Protein AF-A0A7J4LKP6-F1 (afdb_monomer_lite)

pLDDT: mean 77.95, std 7.79, range [49.72, 88.75]

Foldseek 3Di:
DPVVVVVVLVVVLVVVLVCLLVVQVVPPDRDVVVNVVSSVVSNVVSVVVSVVVVVVVVVVVVVVVVVVVVVVVVVVVVVVVVVVVVVVVVVVVVVVVVVVVVVVD

Sequence (105 aa):
MEARDFLLALVMIASSSVLTYKWIGRYGESDPVIVLAAVLLTASLAALLLSVMMRLGAIEEKIDSKERGLRISIQSIEESINARMDAIAQSTNKVMNELYKRVYR

Radius of gyration: 33.51 Å; chains: 1; bounding box: 64×17×96 Å

Structure (mmCIF, N/CA/C/O backbone):
data_AF-A0A7J4LKP6-F1
#
_entry.id   AF-A0A7J4LKP6-F1
#
loop_
_atom_site.group_PDB
_atom_site.id
_atom_site.type_symbol
_atom_site.label_atom_id
_atom_site.label_alt_id
_atom_site.label_comp_id
_atom_site.label_asym_id
_atom_site.label_entity_id
_atom_site.label_seq_id
_atom_site.pdbx_PDB_ins_code
_atom_site.Cartn_x
_atom_site.Cartn_y
_atom_site.Cartn_z
_atom_site.occupancy
_atom_site.B_iso_or_equiv
_atom_site.auth_seq_id
_atom_site.auth_comp_id
_atom_site.auth_asym_id
_atom_site.auth_atom_id
_atom_site.pdbx_PDB_model_num
ATOM 1 N N . MET A 1 1 ? -7.312 -2.586 -5.503 1.00 58.50 1 MET A N 1
ATOM 2 C CA . MET A 1 1 ? -6.857 -1.967 -6.768 1.00 58.50 1 MET A CA 1
ATOM 3 C C . MET A 1 1 ? -7.705 -2.495 -7.901 1.00 58.50 1 MET A C 1
ATOM 5 O O . MET A 1 1 ? -7.809 -3.710 -8.037 1.00 58.50 1 MET A O 1
ATOM 9 N N . GLU A 1 2 ? -8.306 -1.618 -8.700 1.00 70.38 2 GLU A N 1
ATOM 10 C CA . GLU A 1 2 ? -8.919 -2.050 -9.953 1.00 70.38 2 GLU A CA 1
ATOM 11 C C . GLU A 1 2 ? -7.813 -2.508 -10.911 1.00 70.38 2 GLU A C 1
ATOM 13 O O . GLU A 1 2 ? -6.786 -1.845 -11.052 1.00 70.38 2 GLU A O 1
ATOM 18 N N . ALA A 1 3 ? -8.012 -3.637 -11.597 1.00 69.81 3 ALA A N 1
ATOM 19 C CA . ALA A 1 3 ? -7.067 -4.134 -12.605 1.00 69.81 3 ALA A CA 1
ATOM 20 C C . ALA A 1 3 ? -6.766 -3.080 -13.690 1.00 69.81 3 ALA A C 1
ATOM 22 O O . ALA A 1 3 ? -5.687 -3.069 -14.281 1.00 69.81 3 ALA A O 1
ATOM 23 N N . ARG A 1 4 ? -7.706 -2.152 -13.901 1.00 74.75 4 ARG A N 1
ATOM 24 C CA . ARG A 1 4 ? -7.562 -0.975 -14.755 1.00 74.75 4 ARG A CA 1
ATOM 25 C C . ARG A 1 4 ? -6.402 -0.072 -14.328 1.00 74.75 4 ARG A C 1
ATOM 27 O O . ARG A 1 4 ? -5.622 0.315 -15.191 1.00 74.75 4 ARG A O 1
ATOM 34 N N . ASP A 1 5 ? -6.251 0.230 -13.041 1.00 72.69 5 ASP A N 1
ATOM 35 C CA . ASP A 1 5 ? -5.198 1.139 -12.564 1.00 72.69 5 ASP A CA 1
ATOM 36 C C . ASP A 1 5 ? -3.811 0.515 -12.730 1.00 72.69 5 ASP A C 1
ATOM 38 O O . ASP A 1 5 ? -2.860 1.181 -13.140 1.00 72.69 5 ASP A O 1
ATOM 42 N N . PHE A 1 6 ? -3.713 -0.797 -12.511 1.00 73.56 6 PHE A N 1
ATOM 43 C CA . PHE A 1 6 ? -2.497 -1.561 -12.774 1.00 73.56 6 PHE A CA 1
ATOM 44 C C . PHE A 1 6 ? -2.134 -1.570 -14.266 1.00 73.56 6 PHE A C 1
ATOM 46 O O . PHE A 1 6 ? -0.981 -1.338 -14.627 1.00 73.56 6 PHE A O 1
ATOM 53 N N . LEU A 1 7 ? -3.118 -1.794 -15.145 1.00 74.88 7 LEU A N 1
ATOM 54 C CA . LEU A 1 7 ? -2.917 -1.779 -16.597 1.00 74.88 7 LEU A CA 1
ATOM 55 C C . LEU A 1 7 ? -2.514 -0.390 -17.105 1.00 74.88 7 LEU A C 1
ATOM 57 O O . LEU A 1 7 ? -1.596 -0.282 -17.915 1.00 74.88 7 LEU A O 1
ATOM 61 N N . LEU A 1 8 ? -3.152 0.674 -16.611 1.00 79.00 8 LEU A N 1
ATOM 62 C CA . LEU A 1 8 ? -2.803 2.053 -16.960 1.00 79.00 8 LEU A CA 1
ATOM 63 C C . LEU A 1 8 ? -1.385 2.410 -16.497 1.00 79.00 8 LEU A C 1
ATOM 65 O O . LEU A 1 8 ? -0.630 3.011 -17.263 1.00 79.00 8 LEU A O 1
ATOM 69 N N . ALA A 1 9 ? -0.989 1.984 -15.293 1.00 74.81 9 ALA A N 1
ATOM 70 C CA . ALA A 1 9 ? 0.381 2.143 -14.816 1.00 74.81 9 ALA A CA 1
ATOM 71 C C . ALA A 1 9 ? 1.372 1.383 -15.710 1.00 74.81 9 ALA A C 1
ATOM 73 O O . ALA A 1 9 ? 2.385 1.940 -16.122 1.00 74.81 9 ALA A O 1
ATOM 74 N N . LEU A 1 10 ? 1.059 0.144 -16.093 1.00 77.31 10 LEU A N 1
ATOM 75 C CA . LEU A 1 10 ? 1.908 -0.666 -16.968 1.00 77.31 10 LEU A CA 1
ATOM 76 C C . LEU A 1 10 ? 2.091 -0.030 -18.358 1.00 77.31 10 LEU A C 1
ATOM 78 O O . LEU A 1 10 ? 3.205 0.003 -18.883 1.00 77.31 10 LEU A O 1
ATOM 82 N N . VAL A 1 11 ? 1.026 0.547 -18.924 1.00 83.75 11 VAL A N 1
ATOM 83 C CA . VAL A 1 11 ? 1.082 1.316 -20.179 1.00 83.75 11 VAL A CA 1
ATOM 84 C C . VAL A 1 11 ? 1.953 2.566 -20.028 1.00 83.75 11 VAL A C 1
ATOM 86 O O . VAL A 1 11 ? 2.779 2.841 -20.900 1.00 83.75 11 VAL A O 1
ATOM 89 N N . MET A 1 12 ? 1.825 3.299 -18.918 1.00 82.00 12 MET A N 1
ATOM 90 C CA . MET A 1 12 ? 2.652 4.477 -18.633 1.00 82.00 12 MET A CA 1
ATOM 91 C C . MET A 1 12 ? 4.145 4.119 -18.580 1.00 82.00 12 MET A C 1
ATOM 93 O O . MET A 1 12 ? 4.970 4.817 -19.172 1.00 82.00 12 MET A O 1
ATOM 97 N N . ILE A 1 13 ? 4.484 3.003 -17.928 1.00 79.12 13 ILE A N 1
ATOM 98 C CA . ILE A 1 13 ? 5.856 2.490 -17.812 1.00 79.12 13 ILE A CA 1
ATOM 99 C C . ILE A 1 13 ? 6.427 2.163 -19.192 1.00 79.12 13 ILE A C 1
ATOM 101 O O . ILE A 1 13 ? 7.481 2.680 -19.566 1.00 79.12 13 ILE A O 1
ATOM 105 N N . ALA A 1 14 ? 5.707 1.353 -19.973 1.00 78.94 14 ALA A N 1
ATOM 106 C CA . ALA A 1 14 ? 6.141 0.958 -21.308 1.00 78.94 14 ALA A CA 1
ATOM 107 C C . ALA A 1 14 ? 6.324 2.180 -22.222 1.00 78.94 14 ALA A C 1
ATOM 109 O O . ALA A 1 14 ? 7.334 2.294 -22.919 1.00 78.94 14 ALA A O 1
ATOM 110 N N . SER A 1 15 ? 5.391 3.135 -22.172 1.00 80.81 15 SER A N 1
ATOM 111 C CA . SER A 1 15 ? 5.466 4.362 -22.964 1.00 80.81 15 SER A CA 1
ATOM 112 C C . SER A 1 15 ? 6.657 5.235 -22.567 1.00 80.81 15 SER A C 1
ATOM 114 O O . SER A 1 15 ? 7.342 5.752 -23.448 1.00 80.81 15 SER A O 1
ATOM 116 N N . SER A 1 16 ? 6.939 5.387 -21.268 1.00 75.94 16 SER A N 1
ATOM 117 C CA . SER A 1 16 ? 8.084 6.169 -20.789 1.00 75.94 16 SER A CA 1
ATOM 118 C C . SER A 1 16 ? 9.411 5.549 -21.228 1.00 75.94 16 SER A C 1
ATOM 120 O O . SER A 1 16 ? 10.278 6.265 -21.723 1.00 75.94 16 SER A O 1
ATOM 122 N N . SER A 1 17 ? 9.569 4.228 -21.105 1.00 75.25 17 SER A N 1
ATOM 123 C CA . SER A 1 17 ? 10.798 3.538 -21.520 1.00 75.25 17 SER A 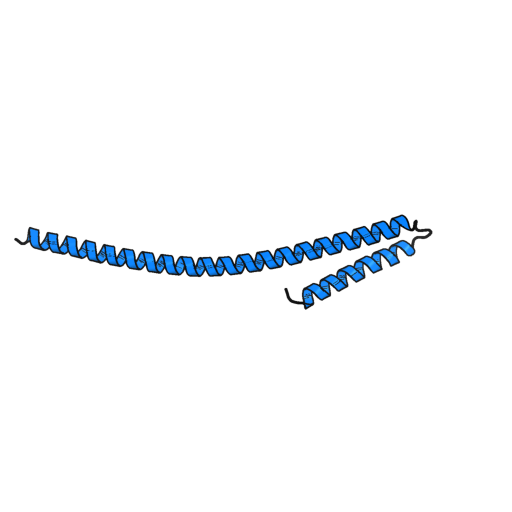CA 1
ATOM 124 C C . SER A 1 17 ? 11.027 3.615 -23.034 1.00 75.25 17 SER A C 1
ATOM 126 O O . SER A 1 17 ? 12.146 3.880 -23.479 1.00 75.25 17 SER A O 1
ATOM 128 N N . VAL A 1 18 ? 9.972 3.446 -23.840 1.00 78.44 18 VAL A N 1
ATOM 129 C CA . VAL A 1 18 ? 10.057 3.586 -25.307 1.00 78.44 18 VAL A CA 1
ATOM 130 C C . VAL A 1 18 ? 10.392 5.023 -25.706 1.00 78.44 18 VAL A C 1
ATOM 132 O O . VAL A 1 18 ? 11.168 5.240 -26.642 1.00 78.44 18 VAL A O 1
ATOM 135 N N . LEU A 1 19 ? 9.843 6.010 -24.994 1.00 78.62 19 LEU A N 1
ATOM 136 C CA . LEU A 1 19 ? 10.136 7.414 -25.248 1.00 78.62 19 LEU A CA 1
ATOM 137 C C . LEU A 1 19 ? 11.613 7.718 -24.988 1.00 78.62 19 LEU A C 1
ATOM 139 O O . LEU A 1 19 ? 12.251 8.305 -25.855 1.00 78.62 19 LEU A O 1
ATOM 143 N N . THR A 1 20 ? 12.183 7.252 -23.873 1.00 75.00 20 THR A N 1
ATOM 144 C CA . THR A 1 20 ? 13.616 7.405 -23.567 1.00 75.00 20 THR A CA 1
ATOM 145 C C . THR A 1 20 ? 14.501 6.805 -24.661 1.00 75.00 20 THR A C 1
ATOM 147 O O . THR A 1 20 ? 15.452 7.456 -25.091 1.00 75.00 20 THR A O 1
ATOM 150 N N . TYR A 1 21 ? 14.152 5.621 -25.181 1.00 69.25 21 TYR A N 1
ATOM 151 C CA . TYR A 1 21 ? 14.879 4.995 -26.291 1.00 69.25 21 TYR A CA 1
ATOM 152 C C . TYR A 1 21 ? 14.840 5.845 -27.572 1.00 69.25 21 TYR A C 1
ATOM 154 O O . TYR A 1 21 ? 15.880 6.141 -28.165 1.00 69.25 21 TYR A O 1
ATOM 162 N N . LYS A 1 22 ? 13.644 6.288 -27.987 1.00 74.31 22 LYS A N 1
ATOM 163 C CA . LYS A 1 22 ? 13.475 7.111 -29.198 1.00 74.31 22 LYS A CA 1
ATOM 164 C C . LYS A 1 22 ? 14.109 8.493 -29.078 1.00 74.31 22 LYS A C 1
ATOM 166 O O . LYS A 1 22 ? 14.551 9.041 -30.085 1.00 74.31 22 LYS A O 1
ATOM 171 N N . TRP A 1 23 ? 14.102 9.073 -27.883 1.00 73.81 23 TRP A N 1
ATOM 172 C CA . TRP A 1 23 ? 14.585 10.431 -27.659 1.00 73.81 23 TRP A CA 1
ATOM 173 C C . TRP A 1 23 ? 16.110 10.497 -27.741 1.00 73.81 23 TRP A C 1
ATOM 175 O O . TRP A 1 23 ? 16.650 11.373 -28.411 1.00 73.81 23 TRP A O 1
ATOM 185 N N . ILE A 1 24 ? 16.799 9.522 -27.146 1.00 68.12 24 ILE A N 1
ATOM 186 C CA . ILE A 1 24 ? 18.264 9.486 -27.122 1.00 68.12 24 ILE A CA 1
ATOM 187 C C . ILE A 1 24 ? 18.850 9.103 -28.487 1.00 68.12 24 ILE A C 1
ATOM 189 O O . ILE A 1 24 ? 19.789 9.743 -28.946 1.00 68.12 24 ILE A O 1
ATOM 193 N N . GLY A 1 25 ? 18.212 8.176 -29.214 1.00 67.81 25 GLY A N 1
ATOM 194 C CA . GLY A 1 25 ? 18.633 7.804 -30.570 1.00 67.81 25 GLY A CA 1
ATOM 195 C C . GLY A 1 25 ? 18.526 8.935 -31.606 1.00 67.81 25 GLY A C 1
ATOM 196 O O . GLY A 1 25 ? 19.035 8.795 -32.715 1.00 67.81 25 GLY A O 1
ATOM 197 N N . ARG A 1 26 ? 17.879 10.063 -31.273 1.00 67.25 26 ARG A N 1
ATOM 198 C CA . ARG A 1 26 ? 17.744 11.228 -32.162 1.00 67.25 26 ARG A CA 1
ATOM 199 C C . ARG A 1 26 ? 18.934 12.201 -32.099 1.00 67.25 26 ARG A C 1
ATOM 201 O O . ARG A 1 26 ? 19.037 13.043 -32.986 1.00 67.25 26 ARG A O 1
ATOM 208 N N . TYR A 1 27 ? 19.823 12.098 -31.106 1.00 60.78 27 TYR A N 1
ATOM 209 C CA . TYR A 1 27 ? 20.878 13.093 -30.841 1.00 60.78 27 TYR A CA 1
ATOM 210 C C . TYR A 1 27 ? 22.278 12.779 -31.432 1.00 60.78 27 TYR A C 1
ATOM 212 O O . TYR A 1 27 ? 23.212 13.532 -31.174 1.00 60.78 27 TYR A O 1
ATOM 220 N N . GLY A 1 28 ? 22.434 11.753 -32.283 1.00 61.78 28 GLY A N 1
ATOM 221 C CA . GLY A 1 28 ? 23.729 11.365 -32.895 1.00 61.78 28 GLY A CA 1
ATOM 222 C C . GLY A 1 28 ? 24.386 10.164 -32.201 1.00 61.78 28 GLY A C 1
ATOM 223 O O . GLY A 1 28 ? 23.755 9.635 -31.289 1.00 61.78 28 GLY A O 1
ATOM 224 N N . GLU A 1 29 ? 25.578 9.716 -32.665 1.00 57.81 29 GLU A N 1
ATOM 225 C CA . GLU A 1 29 ? 26.316 8.500 -32.221 1.00 57.81 29 GLU A CA 1
ATOM 226 C C . GLU A 1 29 ? 26.194 8.286 -30.710 1.00 57.81 29 GLU A C 1
ATOM 228 O O . GLU A 1 29 ? 26.948 8.814 -29.896 1.00 57.81 29 GLU A O 1
ATOM 233 N N . SER A 1 30 ? 25.153 7.552 -30.336 1.00 60.88 30 SER A N 1
ATOM 234 C CA . SER A 1 30 ? 24.785 7.355 -28.950 1.00 60.88 30 SER A CA 1
ATOM 235 C C . SER A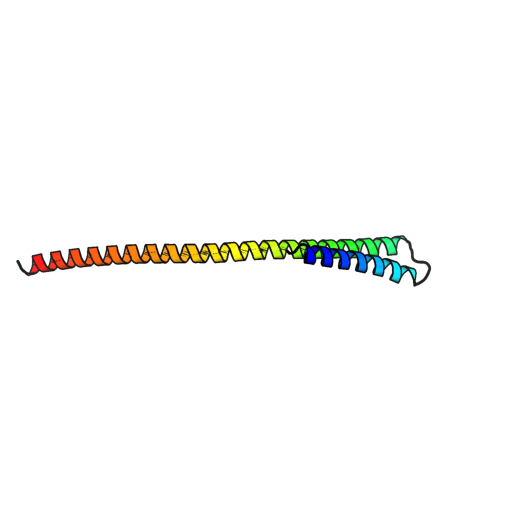 1 30 ? 25.465 6.085 -28.518 1.00 60.88 30 SER A C 1
ATOM 237 O O . SER A 1 30 ? 25.165 5.014 -29.049 1.00 60.88 30 SER A O 1
ATOM 239 N N . ASP A 1 31 ? 26.381 6.223 -27.567 1.00 74.00 31 ASP A N 1
ATOM 240 C CA . ASP A 1 31 ? 27.063 5.092 -26.967 1.00 74.00 31 ASP A CA 1
ATOM 241 C C . ASP A 1 31 ? 25.998 4.092 -26.463 1.00 74.00 31 ASP A C 1
ATOM 243 O O . ASP A 1 31 ? 25.166 4.460 -25.617 1.00 74.00 31 ASP A O 1
ATOM 247 N N . PRO A 1 32 ? 25.941 2.855 -26.998 1.00 76.19 32 PRO A N 1
ATOM 248 C CA . PRO A 1 32 ? 24.868 1.900 -26.707 1.00 76.19 32 PRO A CA 1
ATOM 249 C C . PRO A 1 32 ? 24.686 1.643 -25.207 1.00 76.19 32 PRO A C 1
ATOM 251 O O . PRO A 1 32 ? 23.579 1.359 -24.743 1.00 76.19 32 PRO A O 1
ATOM 254 N N . VAL A 1 33 ? 25.767 1.793 -24.439 1.00 81.50 33 VAL A N 1
ATOM 255 C CA . VAL A 1 33 ? 25.788 1.648 -22.982 1.00 81.50 33 VAL A CA 1
ATOM 256 C C . VAL A 1 33 ? 24.939 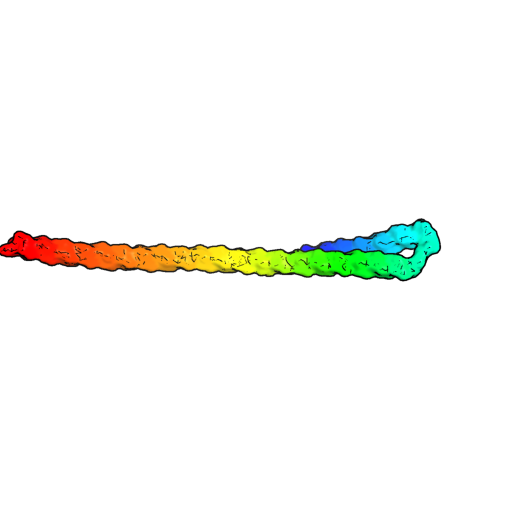2.718 -22.290 1.00 81.50 33 VAL A C 1
ATOM 258 O O . VAL A 1 33 ? 24.207 2.399 -21.355 1.00 81.50 33 VAL A O 1
ATOM 261 N N . ILE A 1 34 ? 24.973 3.970 -22.761 1.00 79.44 34 ILE A N 1
ATOM 262 C CA . ILE A 1 34 ? 24.207 5.083 -22.174 1.00 79.44 34 ILE A CA 1
ATOM 263 C C . ILE A 1 34 ? 22.711 4.868 -22.404 1.00 79.44 34 ILE A C 1
ATOM 265 O O . ILE A 1 34 ? 21.907 5.053 -21.489 1.00 79.44 34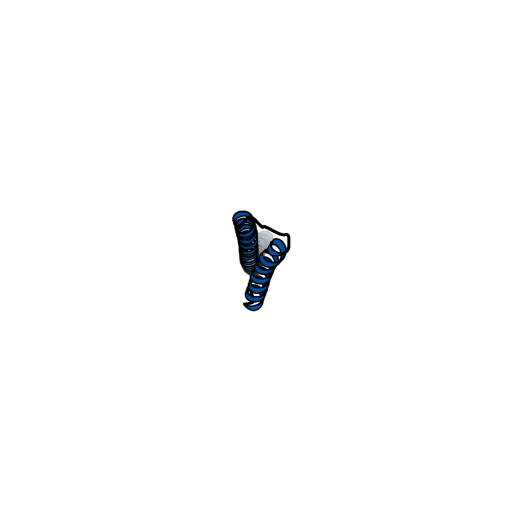 ILE A O 1
ATOM 269 N N . VAL A 1 35 ? 22.338 4.427 -23.607 1.00 79.69 35 VAL A N 1
ATOM 270 C CA . VAL A 1 35 ? 20.943 4.122 -23.950 1.00 79.69 35 VAL A CA 1
ATOM 271 C C . VAL A 1 35 ? 20.412 3.006 -23.059 1.00 79.69 35 VAL A C 1
ATOM 273 O O . VAL A 1 35 ? 19.334 3.130 -22.478 1.00 79.69 35 VAL A O 1
ATOM 276 N N . LEU A 1 36 ? 21.189 1.933 -22.907 1.00 79.44 36 LEU A N 1
ATOM 277 C CA . LEU A 1 36 ? 20.804 0.787 -22.095 1.00 79.44 36 LEU A CA 1
ATOM 278 C C . LEU A 1 36 ? 20.706 1.164 -20.612 1.00 79.44 36 LEU A C 1
ATOM 280 O O . LEU A 1 36 ? 19.724 0.809 -19.964 1.00 79.44 36 LEU A O 1
ATOM 284 N N . ALA A 1 37 ? 21.650 1.952 -20.093 1.00 81.88 37 ALA A N 1
ATOM 285 C CA . ALA A 1 37 ? 21.608 2.457 -18.723 1.00 81.88 37 ALA A CA 1
ATOM 286 C C . ALA A 1 37 ? 20.382 3.352 -18.471 1.00 81.88 37 ALA A C 1
ATOM 288 O O . ALA A 1 37 ? 19.705 3.187 -17.458 1.00 81.88 37 ALA A O 1
ATOM 289 N N . ALA A 1 38 ? 20.046 4.254 -19.399 1.00 80.94 38 ALA A N 1
ATOM 290 C CA . ALA A 1 38 ? 18.878 5.128 -19.284 1.00 80.94 38 ALA A CA 1
ATOM 291 C C . ALA A 1 38 ? 17.554 4.345 -19.339 1.00 80.94 38 ALA A C 1
ATOM 293 O O . ALA A 1 38 ? 16.633 4.611 -18.562 1.00 80.94 38 ALA A O 1
ATOM 294 N N . VAL A 1 39 ? 17.457 3.342 -20.216 1.00 80.62 39 VAL A N 1
ATOM 295 C CA . VAL A 1 39 ? 16.290 2.448 -20.285 1.00 80.62 39 VAL A CA 1
ATOM 296 C C . VAL A 1 39 ? 16.158 1.630 -19.000 1.00 80.62 39 VAL A C 1
ATOM 298 O O . VAL A 1 39 ? 15.066 1.526 -18.448 1.00 80.62 39 VAL A O 1
ATOM 301 N N . LEU A 1 40 ? 17.261 1.097 -18.477 1.00 84.88 40 LEU A N 1
ATOM 302 C CA . LEU A 1 40 ? 17.253 0.288 -17.259 1.00 84.88 40 LEU A CA 1
ATOM 303 C C . LEU A 1 40 ? 16.915 1.135 -16.022 1.00 84.88 40 LEU A C 1
ATOM 305 O O . LEU A 1 40 ? 16.134 0.702 -15.175 1.00 84.88 40 LEU A O 1
ATOM 309 N N . LEU A 1 41 ? 17.414 2.373 -15.953 1.00 84.19 41 LEU A N 1
ATOM 310 C CA . LEU A 1 41 ? 17.067 3.330 -14.901 1.00 84.19 41 LEU A CA 1
ATOM 311 C C . LEU A 1 41 ? 15.576 3.675 -14.945 1.00 84.19 41 LEU A C 1
ATOM 313 O O . LEU A 1 41 ? 14.894 3.561 -13.928 1.00 84.19 41 LEU A O 1
ATOM 317 N N . THR A 1 42 ? 15.054 4.053 -16.114 1.00 83.56 42 THR A N 1
ATOM 318 C CA . THR A 1 42 ? 13.632 4.410 -16.259 1.00 83.56 42 THR A CA 1
ATOM 319 C C . THR A 1 42 ? 12.712 3.228 -15.969 1.00 83.56 42 THR A C 1
ATOM 321 O O . THR A 1 42 ? 11.719 3.404 -15.267 1.00 83.56 42 THR A O 1
ATOM 324 N N . ALA A 1 43 ? 13.072 2.019 -16.408 1.00 79.06 43 ALA A N 1
ATOM 325 C CA . ALA A 1 43 ? 12.344 0.793 -16.088 1.00 79.06 43 ALA A CA 1
ATOM 326 C C . ALA A 1 43 ? 12.367 0.470 -14.581 1.00 79.06 43 ALA A C 1
ATOM 328 O O . ALA A 1 43 ? 11.339 0.110 -14.008 1.00 79.06 43 ALA A O 1
ATOM 329 N N . SER A 1 44 ? 13.515 0.636 -13.918 1.00 84.12 44 SER A N 1
ATOM 330 C CA . SER A 1 44 ? 13.645 0.430 -12.470 1.00 84.12 44 SER A CA 1
ATOM 331 C C . SER A 1 44 ? 12.820 1.444 -11.672 1.00 84.12 44 SER A C 1
ATOM 333 O O . SER A 1 44 ? 12.081 1.074 -10.758 1.00 84.12 44 SER A O 1
ATOM 335 N N . LEU A 1 45 ? 12.869 2.721 -12.060 1.00 83.50 45 LEU A N 1
ATOM 336 C CA . LEU A 1 45 ? 12.079 3.785 -11.442 1.00 83.50 45 LEU A CA 1
ATOM 337 C C . LEU A 1 45 ? 10.575 3.509 -11.571 1.00 83.50 45 LEU A C 1
ATOM 339 O O . LEU A 1 45 ? 9.825 3.609 -10.601 1.00 83.50 45 LEU A O 1
ATOM 343 N N . ALA A 1 46 ? 10.150 3.105 -12.763 1.00 80.00 46 ALA A N 1
ATOM 344 C CA . ALA A 1 46 ? 8.795 2.664 -13.045 1.00 80.00 46 ALA A CA 1
ATOM 345 C C . ALA A 1 46 ? 8.349 1.498 -12.144 1.00 80.00 46 ALA A C 1
ATOM 347 O O . ALA A 1 46 ? 7.276 1.549 -11.540 1.00 80.00 46 ALA A O 1
ATOM 348 N N . ALA A 1 47 ? 9.182 0.462 -12.019 1.00 80.62 47 ALA A N 1
ATOM 349 C CA . ALA A 1 47 ? 8.897 -0.688 -11.166 1.00 80.62 47 ALA A CA 1
ATOM 350 C C . ALA A 1 47 ? 8.797 -0.300 -9.679 1.00 80.62 47 ALA A C 1
ATOM 352 O O . ALA A 1 47 ? 7.924 -0.797 -8.963 1.00 80.62 47 ALA A O 1
ATOM 353 N N . LEU A 1 48 ? 9.649 0.620 -9.213 1.00 86.62 48 LEU A N 1
ATOM 354 C CA . LEU A 1 48 ? 9.580 1.156 -7.853 1.00 86.62 48 LEU A CA 1
ATOM 355 C C . LEU A 1 48 ? 8.267 1.900 -7.599 1.00 86.62 48 LEU A C 1
ATOM 357 O O . LEU A 1 48 ? 7.629 1.653 -6.576 1.00 86.62 48 LEU A O 1
ATOM 361 N N . LEU A 1 49 ? 7.829 2.756 -8.526 1.00 82.88 49 LEU A N 1
ATOM 362 C CA . LEU A 1 49 ? 6.553 3.468 -8.402 1.00 82.88 49 LEU A CA 1
ATOM 363 C C . LEU A 1 49 ? 5.369 2.498 -8.315 1.00 82.88 49 LEU A C 1
ATOM 365 O O . LEU A 1 49 ? 4.515 2.651 -7.441 1.00 82.88 49 LEU A O 1
ATOM 369 N N . LEU A 1 50 ? 5.358 1.452 -9.146 1.00 81.56 50 LEU A N 1
ATOM 370 C CA . LEU A 1 50 ? 4.336 0.403 -9.098 1.00 81.56 50 LEU A CA 1
ATOM 371 C C . LEU A 1 50 ? 4.321 -0.315 -7.736 1.00 81.56 50 LEU A C 1
ATOM 373 O O . LEU A 1 50 ? 3.264 -0.522 -7.140 1.00 81.56 50 LEU A O 1
ATOM 377 N N . SER A 1 51 ? 5.502 -0.659 -7.214 1.00 83.44 51 SER A N 1
ATOM 378 C CA . SER A 1 51 ? 5.660 -1.286 -5.895 1.00 83.44 51 SER A CA 1
ATOM 379 C C . SER A 1 51 ? 5.121 -0.403 -4.767 1.00 83.44 51 SER A C 1
ATOM 381 O O . SER A 1 51 ? 4.416 -0.885 -3.878 1.00 83.44 51 SER A O 1
ATOM 383 N N . VAL A 1 52 ? 5.397 0.903 -4.820 1.00 86.62 52 VAL A N 1
ATOM 384 C CA . VAL A 1 52 ? 4.884 1.877 -3.849 1.00 86.62 52 VAL A CA 1
ATOM 385 C C . VAL A 1 52 ? 3.361 1.968 -3.918 1.00 86.62 52 VAL A C 1
ATOM 387 O O . VAL A 1 52 ? 2.713 1.879 -2.877 1.00 86.62 52 VAL A O 1
ATOM 390 N N . MET A 1 53 ? 2.779 2.065 -5.116 1.00 82.62 53 MET A N 1
ATOM 391 C CA . MET A 1 53 ? 1.322 2.113 -5.287 1.00 82.62 53 MET A CA 1
ATOM 392 C C . MET A 1 53 ? 0.634 0.878 -4.690 1.00 82.62 53 MET A C 1
ATOM 394 O O . MET A 1 53 ? -0.338 1.012 -3.948 1.00 82.62 53 MET A O 1
ATOM 398 N N . MET A 1 54 ? 1.159 -0.325 -4.947 1.00 81.88 54 MET A N 1
ATOM 399 C CA . MET A 1 54 ? 0.604 -1.563 -4.381 1.00 81.88 54 MET A CA 1
ATOM 400 C C . MET A 1 54 ? 0.676 -1.585 -2.849 1.00 81.88 54 MET A C 1
ATOM 402 O O . MET A 1 54 ? -0.277 -1.994 -2.185 1.00 81.88 54 MET A O 1
ATOM 406 N N . ARG A 1 55 ? 1.791 -1.117 -2.272 1.00 86.12 55 ARG A N 1
ATOM 407 C CA . ARG A 1 55 ? 1.946 -1.015 -0.813 1.00 86.12 55 ARG A CA 1
ATOM 408 C C . ARG A 1 55 ? 0.964 -0.021 -0.206 1.00 86.12 55 ARG A C 1
ATOM 410 O O . ARG A 1 55 ? 0.413 -0.322 0.848 1.00 86.12 55 ARG A O 1
ATOM 417 N N . LEU A 1 56 ? 0.733 1.120 -0.859 1.00 84.81 56 LEU A N 1
ATOM 418 C CA . LEU A 1 56 ? -0.259 2.099 -0.411 1.00 84.81 56 LEU A CA 1
ATOM 419 C C . LEU A 1 56 ? -1.659 1.485 -0.372 1.00 84.81 56 LEU A C 1
ATOM 421 O O . LEU A 1 56 ? -2.307 1.561 0.666 1.00 84.81 56 LEU A O 1
ATOM 425 N N . GLY A 1 57 ? -2.078 0.795 -1.436 1.00 83.38 57 GLY A N 1
ATOM 426 C CA . GLY A 1 57 ? -3.391 0.143 -1.464 1.00 83.38 57 GLY A CA 1
ATOM 427 C C . GLY A 1 57 ? -3.564 -0.906 -0.357 1.00 83.38 57 GLY A C 1
ATOM 428 O O . GLY A 1 57 ? -4.602 -0.962 0.294 1.00 83.38 57 GLY A O 1
ATOM 429 N N . ALA A 1 58 ? -2.524 -1.695 -0.076 1.00 82.81 58 ALA A N 1
ATOM 430 C CA . ALA A 1 58 ? -2.556 -2.670 1.018 1.00 82.81 58 ALA A CA 1
ATOM 431 C C . ALA A 1 58 ? -2.590 -2.015 2.413 1.00 82.81 58 ALA A C 1
ATOM 433 O O . ALA A 1 58 ? -3.118 -2.592 3.365 1.00 82.81 58 ALA A O 1
ATOM 434 N N . ILE A 1 59 ? -1.991 -0.831 2.567 1.00 86.25 59 ILE A N 1
ATOM 435 C CA . ILE A 1 59 ? -2.062 -0.052 3.809 1.00 86.25 59 ILE A CA 1
ATOM 436 C C . ILE A 1 59 ? -3.468 0.518 3.990 1.00 86.25 59 ILE A C 1
ATOM 438 O O . ILE A 1 59 ? -4.009 0.424 5.086 1.00 86.25 59 ILE A O 1
ATOM 442 N N . GLU A 1 60 ? -4.064 1.051 2.929 1.00 85.19 60 GLU A N 1
ATOM 443 C CA . GLU A 1 60 ? -5.419 1.601 2.936 1.00 85.19 60 GLU A CA 1
ATOM 444 C C . GLU A 1 60 ? -6.455 0.540 3.337 1.00 85.19 60 GLU A C 1
ATOM 446 O O . GLU A 1 60 ? -7.240 0.760 4.256 1.00 85.19 60 GLU A O 1
ATOM 451 N N . GLU A 1 61 ? -6.365 -0.667 2.772 1.00 86.31 61 GLU A N 1
ATOM 452 C CA . GLU A 1 61 ? -7.220 -1.800 3.154 1.00 86.31 61 GLU A CA 1
ATOM 453 C C . GLU A 1 61 ? -7.043 -2.193 4.631 1.00 86.31 61 GLU A C 1
ATOM 455 O O . GLU A 1 61 ? -8.012 -2.443 5.354 1.00 86.31 61 GLU A O 1
ATOM 460 N N . LYS A 1 62 ? -5.798 -2.200 5.125 1.00 84.12 62 LYS A N 1
ATOM 461 C CA . LYS A 1 62 ? -5.525 -2.458 6.545 1.00 84.12 62 LYS A CA 1
ATOM 462 C C . LYS A 1 62 ? -6.102 -1.368 7.442 1.00 84.12 62 LYS A C 1
ATOM 464 O O . LYS A 1 62 ? -6.577 -1.699 8.527 1.00 84.12 62 LYS A O 1
ATOM 469 N N . ILE A 1 63 ? -6.059 -0.106 7.025 1.00 84.81 63 ILE A N 1
ATOM 470 C CA . ILE A 1 63 ? -6.636 1.011 7.778 1.00 84.81 63 ILE A CA 1
ATOM 471 C C . ILE A 1 63 ? -8.159 0.872 7.833 1.00 84.81 63 ILE A C 1
ATOM 473 O O . ILE A 1 63 ? -8.690 0.847 8.940 1.00 84.81 63 ILE A O 1
ATOM 477 N N . ASP A 1 64 ? -8.840 0.655 6.703 1.00 85.25 64 ASP A N 1
ATOM 478 C CA . ASP A 1 64 ? -10.303 0.472 6.674 1.00 85.25 64 ASP A CA 1
ATOM 479 C C . ASP A 1 64 ? -10.729 -0.730 7.541 1.00 85.25 64 ASP A C 1
ATOM 481 O O . ASP A 1 64 ? -11.641 -0.644 8.368 1.00 85.25 64 ASP A O 1
ATOM 485 N N . SER A 1 65 ? -9.991 -1.846 7.472 1.00 79.69 65 SER A N 1
ATOM 486 C CA . SER A 1 65 ? -10.255 -3.006 8.338 1.00 79.69 65 SER A CA 1
ATOM 487 C C . SER A 1 65 ? -10.114 -2.680 9.833 1.00 79.69 65 SER A C 1
ATOM 489 O O . SER A 1 65 ? -10.911 -3.143 10.655 1.00 79.69 65 SER A O 1
ATOM 491 N N . LYS A 1 66 ? -9.127 -1.852 10.199 1.00 73.88 66 LYS A N 1
ATOM 492 C CA . LYS A 1 66 ? -8.896 -1.425 11.582 1.00 73.88 66 LYS A CA 1
ATOM 493 C C . LYS A 1 66 ? -9.932 -0.415 12.051 1.00 73.88 66 LYS A C 1
ATOM 495 O O . LYS A 1 66 ? -10.345 -0.514 13.201 1.00 73.88 66 LYS A O 1
ATOM 500 N N . GLU A 1 67 ? -10.377 0.507 11.205 1.00 71.94 67 GLU A N 1
ATOM 501 C CA . GLU A 1 67 ? -11.458 1.443 11.534 1.00 71.94 67 GLU A CA 1
ATOM 502 C C . GLU A 1 67 ? -12.763 0.697 11.818 1.00 71.94 67 GLU A C 1
ATOM 504 O O . GLU A 1 67 ? -13.406 0.931 12.846 1.00 71.94 67 GLU A O 1
ATOM 509 N N . ARG A 1 68 ? -13.113 -0.282 10.976 1.00 67.00 68 ARG A N 1
ATOM 510 C CA . ARG A 1 68 ? -14.275 -1.153 11.211 1.00 67.00 68 ARG A CA 1
ATOM 511 C C . ARG A 1 68 ? -14.133 -1.954 12.505 1.00 67.00 68 ARG A C 1
ATOM 513 O O . ARG A 1 68 ? -15.080 -2.021 13.287 1.00 67.00 68 ARG A O 1
ATOM 520 N N . GLY A 1 69 ? -12.949 -2.511 12.767 1.00 67.50 69 GLY A N 1
ATOM 521 C CA . GLY A 1 69 ? -12.654 -3.226 14.012 1.00 67.50 69 GLY A CA 1
ATOM 522 C C . GLY A 1 69 ? -12.744 -2.336 15.257 1.00 67.50 69 GLY A C 1
ATOM 523 O O . GLY A 1 69 ? -13.310 -2.747 16.269 1.00 67.50 69 GLY A O 1
ATOM 524 N N . LEU A 1 70 ? -12.251 -1.097 15.179 1.00 65.94 70 LEU A N 1
ATOM 525 C CA . LEU A 1 70 ? -12.357 -0.106 16.251 1.00 65.94 70 LEU A CA 1
ATOM 526 C C . LEU A 1 70 ? -13.813 0.261 16.534 1.00 65.94 70 LEU A C 1
ATOM 528 O O . LEU A 1 70 ? -14.197 0.320 17.699 1.00 65.94 70 LEU A O 1
ATOM 532 N N . ARG A 1 71 ? -14.638 0.438 15.497 1.00 69.75 71 ARG A N 1
ATOM 533 C CA . ARG A 1 71 ? -16.068 0.731 15.662 1.00 69.75 71 ARG A CA 1
ATOM 534 C C . ARG A 1 71 ? -16.803 -0.381 16.411 1.00 69.75 71 ARG A C 1
ATOM 536 O O . ARG A 1 71 ? -17.558 -0.094 17.335 1.00 69.75 71 ARG A O 1
ATOM 543 N N . ILE A 1 72 ? -16.543 -1.639 16.052 1.00 69.56 72 ILE A N 1
ATOM 544 C CA . ILE A 1 72 ? -17.126 -2.811 16.726 1.00 69.56 72 ILE A CA 1
ATOM 545 C C . ILE A 1 72 ? -16.631 -2.902 18.175 1.00 69.56 72 ILE A C 1
ATOM 547 O O . ILE A 1 72 ? -17.417 -3.145 19.089 1.00 69.56 72 ILE A O 1
ATOM 551 N N . SER A 1 73 ? -15.335 -2.668 18.397 1.00 68.94 73 SER A N 1
ATOM 552 C CA . SER A 1 73 ? -14.744 -2.685 19.737 1.00 68.94 73 SER A CA 1
ATOM 553 C C . SER A 1 73 ? -15.375 -1.629 20.648 1.00 68.94 73 SER A C 1
ATOM 555 O O . SER A 1 73 ? -15.801 -1.966 21.752 1.00 68.94 73 SER A O 1
ATOM 557 N N . ILE A 1 74 ? -15.524 -0.388 20.164 1.00 72.81 74 ILE A N 1
ATOM 558 C CA . ILE A 1 74 ? -16.177 0.713 20.892 1.00 72.81 74 ILE A CA 1
ATOM 559 C C . ILE A 1 74 ? -17.612 0.344 21.263 1.00 72.81 74 ILE A C 1
ATOM 561 O O . ILE A 1 74 ? -17.992 0.523 22.415 1.00 72.81 74 ILE A O 1
ATOM 565 N N . GLN A 1 75 ? -18.376 -0.232 20.333 1.00 76.56 75 GLN A N 1
ATOM 566 C CA . GLN A 1 75 ? -19.750 -0.650 20.604 1.00 76.56 75 GLN A CA 1
ATOM 567 C C . GLN A 1 75 ? -19.816 -1.737 21.692 1.00 76.56 75 GLN A C 1
ATOM 569 O O . GLN A 1 75 ? -20.628 -1.645 22.608 1.00 76.56 75 GLN A O 1
ATOM 574 N N . SER A 1 76 ? -18.908 -2.719 21.665 1.00 71.00 76 SER A N 1
ATOM 575 C CA . SER A 1 76 ? -18.845 -3.741 22.723 1.00 71.00 76 SER A CA 1
ATOM 576 C C . SER A 1 76 ? -18.409 -3.168 24.077 1.00 71.00 76 SER A C 1
ATOM 578 O O . SER A 1 76 ? -18.888 -3.598 25.127 1.00 71.00 76 SER A O 1
ATOM 580 N N . ILE A 1 77 ? -17.513 -2.171 24.070 1.00 78.25 77 ILE A N 1
ATOM 581 C CA . ILE A 1 77 ? -17.080 -1.476 25.284 1.00 78.25 77 ILE A CA 1
ATOM 582 C C . ILE A 1 77 ? -18.258 -0.697 25.867 1.00 78.25 77 ILE A C 1
ATOM 584 O O . ILE A 1 77 ? -18.490 -0.788 27.070 1.00 78.25 77 ILE A O 1
ATOM 588 N N . GLU A 1 78 ? -19.028 0.001 25.037 1.00 77.69 78 GLU A N 1
ATOM 589 C CA . GLU A 1 78 ? -20.223 0.741 25.444 1.00 77.69 78 GLU A CA 1
ATOM 590 C C . GLU A 1 78 ? -21.278 -0.186 26.068 1.00 77.69 78 GLU A C 1
ATOM 592 O O . GLU A 1 78 ? -21.739 0.068 27.181 1.00 77.69 78 GLU A O 1
ATOM 597 N N . GLU A 1 79 ? -21.571 -1.328 25.438 1.00 84.25 79 GLU A N 1
ATOM 598 C CA . GLU A 1 79 ? -22.454 -2.358 26.005 1.00 84.25 79 GLU A CA 1
ATOM 599 C C . GLU A 1 79 ? -21.931 -2.897 27.346 1.00 84.25 79 GLU A C 1
ATOM 601 O O . GLU A 1 79 ? -22.688 -3.029 28.311 1.00 84.25 79 GLU A O 1
ATOM 606 N N . SER A 1 80 ? -20.623 -3.154 27.448 1.00 82.50 80 SER A N 1
ATOM 607 C CA . SER A 1 80 ? -20.004 -3.643 28.686 1.00 82.50 80 SER A CA 1
ATOM 608 C C . SER A 1 80 ? -20.029 -2.610 29.820 1.00 82.50 80 SER A C 1
ATOM 610 O O . SER A 1 80 ? -20.179 -2.978 30.990 1.00 82.50 80 SER A O 1
ATOM 612 N N . ILE A 1 81 ? -19.899 -1.320 29.492 1.00 85.75 81 ILE A N 1
ATOM 613 C CA . ILE A 1 81 ? -19.978 -0.212 30.447 1.00 85.75 81 ILE A CA 1
ATOM 614 C C . ILE A 1 81 ? -21.416 -0.053 30.930 1.00 85.75 81 ILE A C 1
ATOM 616 O O . ILE A 1 81 ? -21.623 0.028 32.140 1.00 85.75 81 ILE A O 1
ATOM 620 N N . ASN A 1 82 ? -22.396 -0.089 30.024 1.00 87.44 82 ASN A N 1
ATOM 621 C CA . ASN A 1 82 ? -23.814 -0.017 30.374 1.00 87.44 82 ASN A CA 1
ATOM 622 C C . ASN A 1 82 ? -24.208 -1.168 31.311 1.00 87.44 82 ASN A C 1
ATOM 624 O O . ASN A 1 82 ? -24.757 -0.928 32.384 1.00 87.44 82 ASN A O 1
ATOM 628 N N . ALA A 1 83 ? -23.804 -2.403 30.996 1.00 86.38 83 ALA A N 1
ATOM 629 C CA . ALA A 1 83 ? -24.056 -3.559 31.858 1.00 86.38 83 ALA A CA 1
ATOM 630 C C . ALA A 1 83 ? -23.416 -3.419 33.256 1.00 86.38 83 ALA A C 1
ATOM 632 O O . ALA A 1 83 ? -24.008 -3.806 34.267 1.00 86.38 83 ALA A O 1
ATOM 633 N N . ARG A 1 84 ? -22.206 -2.846 33.342 1.00 84.50 84 ARG A N 1
ATOM 634 C CA . ARG A 1 84 ? -21.549 -2.560 34.630 1.00 84.50 84 ARG A CA 1
ATOM 635 C C . ARG A 1 84 ? -22.252 -1.443 35.397 1.00 84.50 84 ARG A C 1
ATOM 637 O O . ARG A 1 84 ? -22.388 -1.560 36.613 1.00 84.50 84 ARG A O 1
ATOM 644 N N . MET A 1 85 ? -22.701 -0.387 34.721 1.00 83.25 85 MET A N 1
ATOM 645 C CA . MET A 1 85 ? -23.475 0.697 35.331 1.00 83.25 85 MET A CA 1
ATOM 646 C C . MET A 1 85 ? -24.798 0.187 35.903 1.00 83.25 85 MET A C 1
ATOM 648 O O . MET A 1 85 ? -25.106 0.499 37.052 1.00 83.25 85 MET A O 1
ATOM 652 N N . ASP A 1 86 ? -25.519 -0.664 35.174 1.00 88.75 86 ASP A N 1
ATOM 653 C CA . ASP A 1 86 ? -26.755 -1.284 35.660 1.00 88.75 86 ASP A CA 1
ATOM 654 C C . ASP A 1 86 ? -26.507 -2.152 36.899 1.00 88.75 86 ASP A C 1
ATOM 656 O O . ASP A 1 86 ? -27.234 -2.059 37.892 1.00 88.75 86 ASP A O 1
ATOM 660 N N . ALA A 1 87 ? -25.435 -2.949 36.896 1.00 87.81 87 ALA A N 1
ATOM 661 C CA . ALA A 1 87 ? -25.048 -3.750 38.056 1.00 87.81 87 ALA A CA 1
ATOM 662 C C . ALA A 1 87 ? -24.695 -2.881 39.281 1.00 87.81 87 ALA A C 1
ATOM 664 O O . ALA A 1 87 ? -25.044 -3.222 40.416 1.00 87.81 87 ALA A O 1
ATOM 665 N N . ILE A 1 88 ? -24.033 -1.739 39.068 1.00 86.81 88 ILE A N 1
ATOM 666 C CA . ILE A 1 88 ? -23.723 -0.765 40.125 1.00 86.81 88 ILE A CA 1
ATOM 667 C C . ILE A 1 88 ? -25.000 -0.083 40.633 1.00 86.81 88 ILE A C 1
ATOM 669 O O . ILE A 1 88 ? -25.174 0.067 41.842 1.00 86.81 88 ILE A O 1
ATOM 673 N N . ALA A 1 89 ? -25.923 0.296 39.750 1.00 86.00 89 ALA A N 1
ATOM 674 C CA . ALA A 1 89 ? -27.195 0.897 40.136 1.00 86.00 89 ALA A CA 1
ATOM 675 C C . ALA A 1 89 ? -28.042 -0.076 40.971 1.00 86.00 89 ALA A C 1
ATOM 677 O O . ALA A 1 89 ? -28.602 0.301 42.003 1.00 86.00 89 ALA A O 1
ATOM 678 N N . GLN A 1 90 ? -28.082 -1.353 40.582 1.00 88.56 90 GLN A N 1
ATOM 679 C CA . GLN A 1 90 ? -28.766 -2.399 41.341 1.00 88.56 90 GLN A CA 1
ATOM 680 C C . GLN A 1 90 ? -28.129 -2.636 42.713 1.00 88.56 90 GLN A C 1
ATOM 682 O O . GLN A 1 90 ? -28.848 -2.738 43.710 1.00 88.56 90 GLN A O 1
ATOM 687 N N . SER A 1 91 ? -26.797 -2.698 42.796 1.00 86.75 91 SER A N 1
ATOM 688 C CA . SER A 1 91 ? -26.107 -2.894 44.076 1.00 86.75 91 SER A CA 1
ATOM 689 C C . SER A 1 91 ? -26.283 -1.691 45.005 1.00 86.75 91 SER A C 1
ATOM 691 O O . SER A 1 91 ? -26.584 -1.872 46.184 1.00 86.75 91 SER A O 1
ATOM 693 N N . THR A 1 92 ? -26.223 -0.473 44.465 1.00 85.94 92 THR A N 1
ATOM 694 C CA . THR A 1 92 ? -26.479 0.767 45.209 1.00 85.94 92 THR A CA 1
ATOM 695 C C . THR A 1 92 ? -27.911 0.810 45.733 1.00 85.94 92 THR A C 1
ATOM 697 O O . THR A 1 92 ? -28.120 1.065 46.917 1.00 85.94 92 THR A O 1
ATOM 700 N N . ASN A 1 93 ? -28.902 0.470 44.901 1.00 82.62 93 ASN A N 1
ATOM 701 C CA . ASN A 1 93 ? -30.298 0.363 45.334 1.00 82.62 93 ASN A CA 1
ATOM 702 C C . ASN A 1 93 ? -30.478 -0.680 46.441 1.00 82.62 93 ASN A C 1
ATOM 704 O O . ASN A 1 93 ? -31.216 -0.446 47.396 1.00 82.62 93 ASN A O 1
ATOM 708 N N . LYS A 1 94 ? -29.788 -1.821 46.351 1.00 84.00 94 LYS A N 1
ATOM 709 C CA . LYS A 1 94 ? -29.847 -2.869 47.375 1.00 84.00 94 LYS A CA 1
ATOM 710 C C . LYS A 1 94 ? -29.276 -2.389 48.712 1.00 84.00 94 LYS A C 1
ATOM 712 O O . LYS A 1 94 ? -29.931 -2.562 49.736 1.00 84.00 94 LYS A O 1
ATOM 717 N N . VAL A 1 95 ? -28.115 -1.732 48.693 1.00 85.00 95 VAL A N 1
ATOM 718 C CA . VAL A 1 95 ? -27.492 -1.135 49.888 1.00 85.00 95 VAL A CA 1
ATOM 719 C C . VAL A 1 95 ? -28.385 -0.046 50.481 1.00 85.00 95 VAL A C 1
ATOM 721 O O . VAL A 1 95 ? -28.609 -0.030 51.688 1.00 85.00 95 VAL A O 1
ATOM 724 N N . MET A 1 96 ? -28.955 0.821 49.643 1.00 80.75 96 MET A N 1
ATOM 725 C CA . MET A 1 96 ? -29.872 1.874 50.081 1.00 80.75 96 MET A CA 1
ATOM 726 C C . MET A 1 96 ? -31.112 1.283 50.761 1.00 80.75 96 MET A C 1
ATOM 728 O O . MET A 1 96 ? -31.513 1.731 51.831 1.00 80.75 96 MET A O 1
ATOM 732 N N . ASN A 1 97 ? -31.687 0.222 50.196 1.00 80.31 97 ASN A N 1
ATOM 733 C CA . ASN A 1 97 ? -32.858 -0.451 50.754 1.00 80.31 97 ASN A CA 1
ATOM 734 C C . ASN A 1 97 ? -32.538 -1.183 52.077 1.00 80.31 97 ASN A C 1
ATOM 736 O O . ASN A 1 97 ? -33.350 -1.198 53.004 1.00 80.31 97 ASN A O 1
ATOM 740 N N . GLU A 1 98 ? -31.335 -1.753 52.206 1.00 83.38 98 GLU A N 1
ATOM 741 C CA . GLU A 1 98 ? -30.848 -2.308 53.474 1.00 83.38 98 GLU A CA 1
ATOM 742 C C . GLU A 1 98 ? -30.618 -1.230 54.542 1.00 83.38 98 GLU A C 1
ATOM 744 O O . GLU A 1 98 ? -30.950 -1.457 55.706 1.00 83.38 98 GLU A O 1
ATOM 749 N N . LEU A 1 99 ? -30.110 -0.052 54.162 1.00 79.19 99 LEU A N 1
ATOM 750 C CA . LEU A 1 99 ? -29.968 1.096 55.062 1.00 79.19 99 LEU A CA 1
ATOM 751 C C . LEU A 1 99 ? -31.333 1.615 55.525 1.00 79.19 99 LEU A C 1
ATOM 753 O O . LEU A 1 99 ? -31.534 1.774 56.726 1.00 79.19 99 LEU A O 1
ATOM 757 N N . TYR A 1 100 ? -32.299 1.788 54.615 1.00 75.12 100 TYR A N 1
ATOM 758 C CA . TYR A 1 100 ? -33.669 2.181 54.967 1.00 75.12 100 TYR A CA 1
ATOM 759 C C . TYR A 1 100 ? -34.308 1.204 55.959 1.00 75.12 1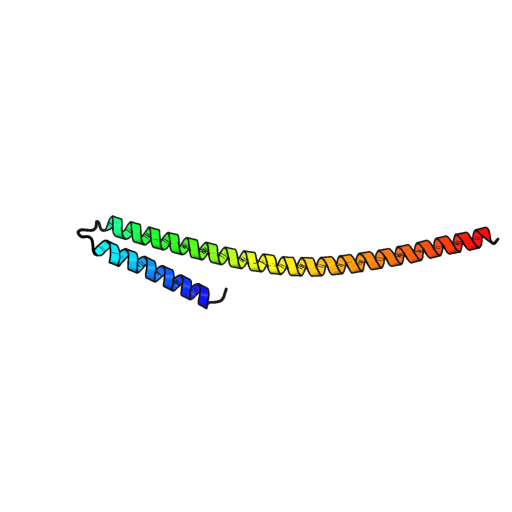00 TYR A C 1
ATOM 761 O O . TYR A 1 100 ? -34.849 1.630 56.977 1.00 75.12 100 TYR A O 1
ATOM 769 N N . LYS A 1 101 ? -34.188 -0.109 55.728 1.00 78.25 101 LYS A N 1
ATOM 770 C CA . LYS A 1 101 ? -34.689 -1.128 56.668 1.00 78.25 101 LYS A CA 1
ATOM 771 C C . LYS A 1 101 ? -34.012 -1.087 58.038 1.00 78.25 101 LYS A C 1
ATOM 773 O O . LYS A 1 101 ? -34.632 -1.490 59.017 1.00 78.25 101 LYS A O 1
ATOM 778 N N . ARG A 1 102 ? -32.750 -0.656 58.105 1.00 76.06 102 ARG A N 1
ATOM 779 C CA . ARG A 1 102 ? -31.972 -0.581 59.349 1.00 76.06 102 ARG A CA 1
ATOM 780 C C . ARG A 1 102 ? -32.220 0.715 60.126 1.00 76.06 102 ARG A C 1
ATOM 782 O O . ARG A 1 102 ? -32.038 0.716 61.331 1.00 76.06 102 ARG A O 1
ATOM 789 N N . VAL A 1 103 ? -32.617 1.790 59.445 1.00 71.69 103 VAL A N 1
ATOM 790 C CA . VAL A 1 103 ? -32.966 3.087 60.053 1.00 71.69 103 VAL A CA 1
ATOM 791 C C . VAL A 1 103 ? -34.428 3.129 60.512 1.00 71.69 103 VAL A C 1
ATOM 793 O O . VAL A 1 103 ? -34.748 3.832 61.462 1.00 71.69 103 VAL A O 1
ATOM 796 N N . TYR A 1 104 ? -35.320 2.387 59.850 1.00 59.94 104 TYR A N 1
ATOM 797 C CA . TYR A 1 104 ? -36.752 2.344 60.182 1.00 59.94 104 TYR A CA 1
ATOM 798 C C . TYR A 1 104 ? -37.126 1.261 61.216 1.00 59.94 104 TYR A C 1
ATOM 800 O O . TYR A 1 104 ? -38.303 1.102 61.537 1.00 59.94 104 TYR A O 1
ATOM 808 N N . ARG A 1 105 ? -36.149 0.491 61.707 1.00 49.72 105 ARG A N 1
ATOM 809 C CA . ARG A 1 105 ? -36.295 -0.456 62.820 1.00 49.72 105 ARG A CA 1
ATOM 810 C C . ARG A 1 105 ? -35.560 0.106 64.029 1.00 49.72 105 ARG A C 1
ATOM 812 O O . ARG A 1 105 ? -36.112 -0.027 65.139 1.00 49.72 105 ARG A O 1
#

Secondary structure (DSSP, 8-state):
--HHHHHHHHHHHHHHHHHHHHHHTTSSS--HHHHHHHHHHHHHHHHHHHHHHHHH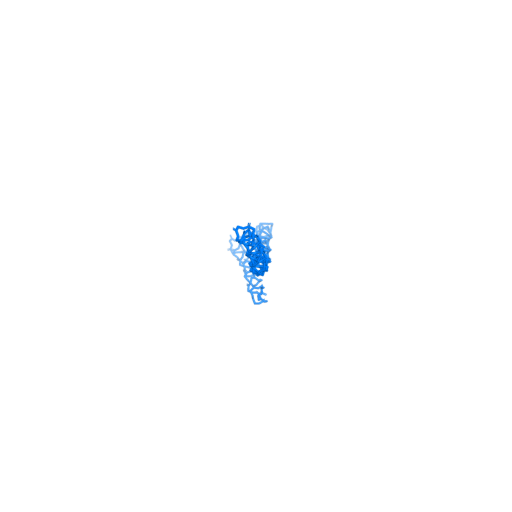HHHHHHHHHHHHHHHHHHHHHHHHHHHHHHHHHHHHHHHHHHHHHHH--